Protein AF-A0A7Z0ITJ3-F1 (afdb_monomer)

Solvent-accessible surface area (backbone atoms only — not comparable to full-atom values): 5264 Å² total; per-residue (Å²): 134,63,84,61,57,64,54,51,38,53,51,54,37,49,62,56,53,76,74,54,72,94,61,54,54,63,60,52,50,53,49,33,54,52,44,29,58,49,31,50,48,47,26,50,49,34,42,31,28,44,68,56,72,48,92,84,62,76,71,79,39,48,71,67,57,30,50,52,30,50,48,47,27,50,52,33,47,46,36,31,47,57,54,65,76,39,62,81,74,52,60,77,85,127

Foldseek 3Di:
DDPVLLVVLVVLLVVVVVPPPPDALVRVLVVLVVQLVVLVVVLVVQVCLQVVVDPPDHNPHHVVSSVVSVVSNVSSVSSSCSSVVCVVVNDDDD

Secondary structure (DSSP, 8-state):
--THHHHHHHHHHHHHHTT-TT--HHHHHHHHHHHHHHHHHHHHHHHHHHHT--SSS-----HHHHHHHHHHHHHHHHHHHHHHT-GGGS----

Sequence (94 aa):
MTDATPALLAYLSRWLDESQGDRDAEAVLWGRVAKVSEEAGEAIATLIGATGQDPRPGNIHNYDDVIEEFLDVAITAMTAAERGLFPDKVGAPT

Radius of gyration: 16.44 Å; Cα contacts (8 Å, |Δi|>4): 71; chains: 1; bounding box: 43×38×39 Å

Mean predicted aligned error: 7.44 Å

Organism: NCBI:txid860243

pLDDT: mean 82.99, std 15.39, range [38.62, 98.12]

Structure (mmCIF, N/CA/C/O backbone):
data_AF-A0A7Z0ITJ3-F1
#
_entry.id   AF-A0A7Z0ITJ3-F1
#
loop_
_atom_site.group_PDB
_atom_site.id
_atom_site.type_symbol
_atom_site.label_atom_id
_atom_site.label_alt_id
_atom_site.label_comp_id
_atom_site.label_asym_id
_atom_site.label_entity_id
_atom_site.label_seq_id
_atom_site.pdbx_PDB_ins_code
_atom_site.Cartn_x
_atom_site.Cartn_y
_atom_site.Cartn_z
_atom_site.occupancy
_atom_site.B_iso_or_equiv
_atom_site.auth_seq_id
_atom_site.auth_comp_id
_atom_site.auth_asym_id
_atom_site.auth_atom_id
_atom_site.pdbx_PDB_model_num
ATOM 1 N N . MET A 1 1 ? 1.757 -22.231 -1.930 1.00 51.88 1 MET A N 1
ATOM 2 C CA . MET A 1 1 ? 1.339 -21.108 -2.792 1.00 51.88 1 MET A CA 1
ATOM 3 C C . MET A 1 1 ? 1.075 -21.684 -4.165 1.00 51.88 1 MET A C 1
ATOM 5 O O . MET A 1 1 ? 1.998 -22.205 -4.768 1.00 51.88 1 MET A O 1
ATOM 9 N N . THR A 1 2 ? -0.187 -21.741 -4.574 1.00 54.25 2 THR A N 1
ATOM 10 C CA . THR A 1 2 ? -0.612 -22.247 -5.889 1.00 54.25 2 THR A CA 1
ATOM 11 C C . THR A 1 2 ? -0.040 -21.390 -7.023 1.00 54.25 2 THR A C 1
ATOM 13 O O . THR A 1 2 ? 0.216 -20.206 -6.810 1.00 54.25 2 THR A O 1
ATOM 16 N N . ASP A 1 3 ? 0.064 -21.943 -8.234 1.00 61.94 3 ASP A N 1
ATOM 17 C CA . ASP A 1 3 ? 0.534 -21.250 -9.455 1.00 61.94 3 ASP A CA 1
ATOM 18 C C . ASP A 1 3 ? -0.210 -19.933 -9.778 1.00 61.94 3 ASP A C 1
ATOM 20 O O . ASP A 1 3 ? 0.261 -19.115 -10.565 1.00 61.94 3 ASP A O 1
ATOM 24 N N . ALA A 1 4 ? -1.357 -19.685 -9.138 1.00 63.56 4 ALA A N 1
ATOM 25 C CA . ALA A 1 4 ? -2.120 -18.444 -9.244 1.00 63.56 4 ALA A CA 1
ATOM 26 C C . ALA A 1 4 ? -1.432 -17.220 -8.602 1.00 63.56 4 ALA A C 1
ATOM 28 O O . ALA A 1 4 ? -1.644 -16.098 -9.060 1.00 63.56 4 ALA A O 1
ATOM 29 N N . THR A 1 5 ? -0.612 -17.401 -7.557 1.00 79.50 5 THR A N 1
ATOM 30 C CA . THR A 1 5 ? -0.020 -16.267 -6.823 1.00 79.50 5 THR A CA 1
ATOM 31 C C . THR A 1 5 ? 0.992 -15.486 -7.676 1.00 79.50 5 THR A C 1
ATOM 33 O O . THR A 1 5 ? 0.839 -14.272 -7.777 1.00 79.50 5 THR A O 1
ATOM 36 N N . PRO A 1 6 ? 1.962 -16.118 -8.368 1.00 81.44 6 PRO A N 1
ATOM 37 C CA . PRO A 1 6 ? 2.878 -15.391 -9.254 1.00 81.44 6 PRO A CA 1
ATOM 38 C C . PRO A 1 6 ? 2.177 -14.675 -10.419 1.00 81.44 6 PRO A C 1
ATOM 40 O O . PRO A 1 6 ? 2.552 -13.558 -10.768 1.00 81.44 6 PRO A O 1
ATOM 43 N N . ALA A 1 7 ? 1.138 -15.287 -11.001 1.00 84.62 7 ALA A N 1
ATOM 44 C CA . ALA A 1 7 ? 0.387 -14.695 -12.110 1.00 84.62 7 ALA A CA 1
ATOM 45 C C . ALA A 1 7 ? -0.377 -13.429 -11.687 1.00 84.62 7 ALA A C 1
ATOM 47 O O . ALA A 1 7 ? -0.363 -12.430 -12.407 1.00 84.62 7 ALA A O 1
ATOM 48 N N . LEU A 1 8 ? -0.997 -13.448 -10.503 1.00 87.19 8 LEU A N 1
ATOM 49 C CA . LEU A 1 8 ? -1.667 -12.279 -9.934 1.00 87.19 8 LEU A CA 1
ATOM 50 C C . LEU A 1 8 ? -0.676 -11.141 -9.651 1.00 87.19 8 LEU A C 1
ATOM 52 O O . LEU A 1 8 ? -0.947 -9.997 -10.006 1.00 87.19 8 LEU A O 1
ATOM 56 N N . LEU A 1 9 ? 0.484 -11.453 -9.066 1.00 86.88 9 LEU A N 1
ATOM 57 C CA . LEU A 1 9 ? 1.531 -10.463 -8.789 1.00 86.88 9 LEU A CA 1
ATOM 58 C C . LEU A 1 9 ? 2.028 -9.786 -10.068 1.00 86.88 9 LEU A C 1
ATOM 60 O O . LEU A 1 9 ? 2.126 -8.562 -10.118 1.00 86.88 9 LEU A O 1
ATOM 64 N N . ALA A 1 10 ? 2.290 -10.569 -11.117 1.00 86.31 10 ALA A N 1
ATOM 65 C CA . ALA A 1 10 ? 2.706 -10.040 -12.411 1.00 86.31 10 ALA A CA 1
ATOM 66 C C . ALA A 1 10 ? 1.618 -9.163 -13.051 1.00 86.31 10 ALA A C 1
ATOM 68 O O . ALA A 1 10 ? 1.925 -8.110 -13.608 1.00 86.31 10 ALA A O 1
ATOM 69 N N . TYR A 1 11 ? 0.348 -9.569 -12.948 1.00 90.12 11 TYR A N 1
ATOM 70 C CA . TYR A 1 11 ? -0.784 -8.782 -13.435 1.00 90.12 11 TYR A CA 1
ATOM 71 C C . TYR A 1 11 ? -0.891 -7.427 -12.721 1.00 90.12 11 TYR A C 1
ATOM 73 O O . TYR A 1 11 ? -0.922 -6.396 -13.392 1.00 90.12 11 TYR A O 1
ATOM 81 N N . LEU A 1 12 ? -0.892 -7.423 -11.384 1.00 89.56 12 LEU A N 1
ATOM 82 C CA . LEU A 1 12 ? -0.970 -6.200 -10.576 1.00 89.56 12 LEU A CA 1
ATOM 83 C C . LEU A 1 12 ? 0.234 -5.287 -10.817 1.00 89.56 12 LEU A C 1
ATOM 85 O O . LEU A 1 12 ? 0.073 -4.081 -10.980 1.00 89.56 12 LEU A O 1
ATOM 89 N N . SER A 1 13 ? 1.436 -5.864 -10.888 1.00 87.50 13 SER A N 1
ATOM 90 C CA . SER A 1 13 ? 2.664 -5.117 -11.155 1.00 87.50 13 SER A CA 1
ATOM 91 C C . SER A 1 13 ? 2.623 -4.425 -12.518 1.00 87.50 13 SER A C 1
ATOM 93 O O . SER A 1 13 ? 2.954 -3.246 -12.607 1.00 87.50 13 SER A O 1
ATOM 95 N N . ARG A 1 14 ? 2.142 -5.118 -13.561 1.00 88.06 14 ARG A N 1
ATOM 96 C CA . ARG A 1 14 ? 1.982 -4.540 -14.902 1.00 88.06 14 ARG A CA 1
ATOM 97 C C . ARG A 1 14 ? 0.937 -3.426 -14.927 1.00 88.06 14 ARG A C 1
ATOM 99 O O . ARG A 1 14 ? 1.194 -2.386 -15.516 1.00 88.06 14 ARG A O 1
ATOM 106 N N . TRP A 1 15 ? -0.214 -3.641 -14.292 1.00 89.62 15 TRP A N 1
ATOM 107 C CA . TRP A 1 15 ? -1.252 -2.614 -14.176 1.00 89.62 15 TRP A CA 1
ATOM 108 C C . TRP A 1 15 ? -0.715 -1.347 -13.492 1.00 89.62 15 TRP A C 1
ATOM 110 O O . TRP A 1 15 ? -0.980 -0.238 -13.947 1.00 89.62 15 TRP A O 1
ATOM 120 N N . LEU A 1 16 ? 0.107 -1.499 -12.450 1.00 87.19 16 LEU A N 1
ATOM 121 C CA . LEU A 1 16 ? 0.728 -0.363 -11.773 1.00 87.19 16 LEU A CA 1
ATOM 122 C C . LEU A 1 16 ? 1.752 0.356 -12.669 1.00 87.19 16 LEU A C 1
ATOM 124 O O . LEU A 1 16 ? 1.795 1.588 -12.673 1.00 87.19 16 LEU A O 1
ATOM 128 N N . ASP A 1 17 ? 2.545 -0.392 -13.443 1.00 85.81 17 ASP A N 1
ATOM 129 C CA . ASP A 1 17 ? 3.550 0.146 -14.373 1.00 85.81 17 ASP A CA 1
ATOM 130 C C . ASP A 1 17 ?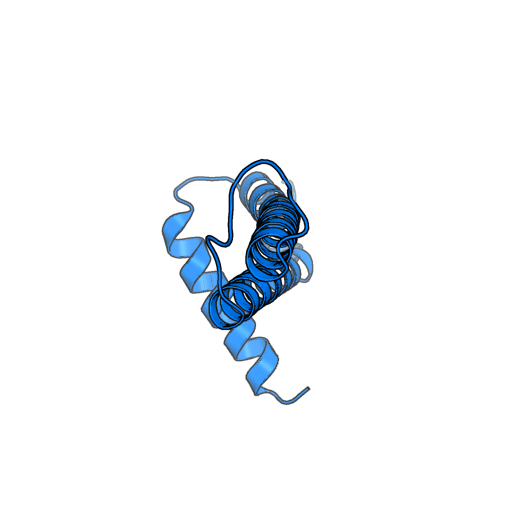 2.939 1.021 -15.482 1.00 85.81 17 ASP A C 1
ATOM 132 O O . ASP A 1 17 ? 3.564 1.999 -15.891 1.00 85.81 17 ASP A O 1
ATOM 136 N N . GLU A 1 18 ? 1.699 0.752 -15.911 1.00 86.75 18 GLU A N 1
ATOM 137 C CA . GLU A 1 18 ? 0.978 1.556 -16.920 1.00 86.75 18 GLU A CA 1
ATOM 138 C C . GLU A 1 18 ? 0.827 3.038 -16.512 1.00 86.75 18 GLU A C 1
ATOM 140 O O . GLU A 1 18 ? 0.691 3.909 -17.370 1.00 86.75 18 GLU A O 1
ATOM 145 N N . SER A 1 19 ? 0.905 3.340 -15.210 1.00 82.12 19 SER A N 1
ATOM 146 C CA . SER A 1 19 ? 0.779 4.695 -14.651 1.00 82.12 19 SER A CA 1
ATOM 147 C C . SER A 1 19 ? 2.112 5.401 -14.345 1.00 82.12 19 SER A C 1
ATOM 149 O O . SER A 1 19 ? 2.117 6.575 -13.964 1.00 82.12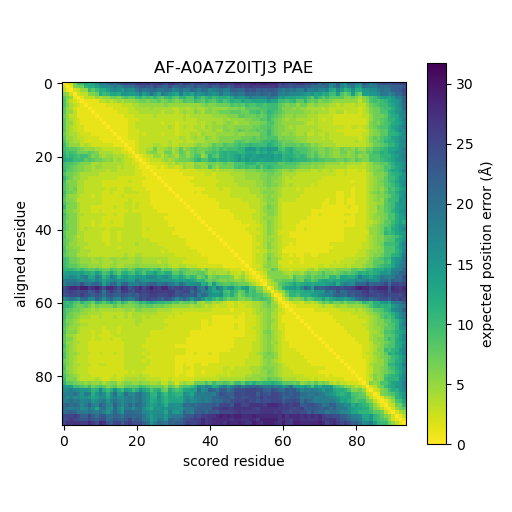 19 SER A O 1
ATOM 151 N N . GLN A 1 20 ? 3.259 4.726 -14.503 1.00 79.19 20 GLN A N 1
ATOM 152 C CA . GLN A 1 20 ? 4.552 5.220 -14.000 1.00 79.19 20 GLN A CA 1
ATOM 153 C C . GLN A 1 20 ? 5.270 6.213 -14.930 1.00 79.19 20 GLN A C 1
ATOM 155 O O . GLN A 1 20 ? 6.191 6.896 -14.475 1.00 79.19 20 GLN A O 1
ATOM 160 N N . GLY A 1 21 ? 4.838 6.364 -16.186 1.00 83.25 21 GLY A N 1
ATOM 161 C CA . GLY A 1 21 ? 5.476 7.263 -17.160 1.00 83.25 21 GLY A CA 1
ATOM 162 C C . GLY A 1 21 ? 6.948 6.913 -17.432 1.00 83.25 21 GLY A C 1
ATOM 163 O O . GLY A 1 21 ? 7.337 5.754 -17.325 1.00 83.25 21 GLY A O 1
ATOM 164 N N . ASP A 1 22 ? 7.775 7.919 -17.739 1.00 87.12 22 ASP A N 1
ATOM 165 C CA . ASP A 1 22 ? 9.195 7.748 -18.116 1.00 87.12 22 ASP A CA 1
ATOM 166 C C . ASP A 1 22 ? 10.162 7.653 -16.910 1.00 87.12 22 ASP A C 1
ATOM 168 O O . ASP A 1 22 ? 11.336 8.016 -17.008 1.00 87.12 22 ASP A O 1
ATOM 172 N N . ARG A 1 23 ? 9.684 7.215 -15.736 1.00 86.00 23 ARG A N 1
ATOM 173 C CA . ARG A 1 23 ? 10.533 7.060 -14.539 1.00 86.00 23 ARG A CA 1
ATOM 174 C C . ARG A 1 23 ? 11.534 5.919 -14.731 1.00 86.00 23 ARG A C 1
ATOM 176 O O . ARG A 1 23 ? 11.184 4.864 -15.257 1.00 86.00 23 ARG A O 1
ATOM 183 N N . ASP A 1 24 ? 12.764 6.109 -14.258 1.00 87.75 24 ASP A N 1
ATOM 184 C CA . ASP A 1 24 ? 13.759 5.039 -14.269 1.00 87.75 24 ASP A CA 1
ATOM 185 C C . ASP A 1 24 ? 13.407 3.911 -13.280 1.00 87.75 24 ASP A C 1
ATOM 187 O O . ASP A 1 24 ? 12.555 4.038 -12.393 1.00 87.75 24 ASP A O 1
ATOM 191 N N . ALA A 1 25 ? 14.065 2.764 -13.452 1.00 83.94 25 ALA A N 1
ATOM 192 C CA . ALA A 1 25 ? 13.760 1.563 -12.690 1.00 83.94 25 ALA A CA 1
ATOM 193 C C . ALA A 1 25 ? 14.043 1.691 -11.184 1.00 83.94 25 ALA A C 1
ATOM 195 O O . ALA A 1 25 ? 13.361 1.030 -10.394 1.00 83.94 25 ALA A O 1
ATOM 196 N N . GLU A 1 26 ? 15.023 2.510 -10.796 1.00 86.38 26 GLU A N 1
ATOM 197 C CA . GLU A 1 26 ? 15.369 2.768 -9.401 1.00 86.38 26 GLU A CA 1
ATOM 198 C C . GLU A 1 26 ? 14.303 3.655 -8.747 1.00 86.38 26 GLU A C 1
ATOM 200 O O . GLU A 1 26 ? 13.796 3.319 -7.676 1.00 86.38 26 GLU A O 1
ATOM 205 N N . ALA A 1 27 ? 13.875 4.724 -9.419 1.00 88.88 27 ALA A N 1
ATOM 206 C CA . ALA A 1 27 ? 12.800 5.599 -8.965 1.00 88.88 27 ALA A CA 1
ATOM 207 C C . ALA A 1 27 ? 11.478 4.835 -8.775 1.00 88.88 27 ALA A C 1
ATOM 209 O O . ALA A 1 27 ? 10.787 5.037 -7.775 1.00 88.88 27 ALA A O 1
ATOM 210 N N . VAL A 1 28 ? 11.141 3.916 -9.688 1.00 88.38 28 VAL A N 1
ATOM 211 C CA . VAL A 1 28 ? 9.958 3.046 -9.551 1.00 88.38 28 VAL A CA 1
ATOM 212 C C . VAL A 1 28 ? 10.080 2.118 -8.338 1.00 88.38 28 VAL A C 1
ATOM 214 O O . VAL A 1 28 ? 9.108 1.947 -7.602 1.00 88.38 28 VAL A O 1
ATOM 217 N N . LEU A 1 29 ? 11.258 1.528 -8.097 1.00 87.62 29 LEU A N 1
ATOM 218 C CA . LEU A 1 29 ? 11.485 0.666 -6.932 1.00 87.62 29 LEU A CA 1
ATOM 219 C C . LEU A 1 29 ? 11.314 1.445 -5.623 1.00 87.62 29 LEU A C 1
ATOM 221 O O . LEU A 1 29 ? 10.556 1.013 -4.754 1.00 87.62 29 LEU A O 1
ATOM 225 N N . TRP A 1 30 ? 11.969 2.601 -5.500 1.00 91.31 30 TRP A N 1
ATOM 226 C CA . TRP A 1 30 ? 11.837 3.463 -4.326 1.00 91.31 30 TRP A CA 1
ATOM 227 C C . TRP A 1 30 ? 10.398 3.928 -4.115 1.00 91.31 30 TRP A C 1
ATOM 229 O O . TRP A 1 30 ? 9.922 3.898 -2.984 1.00 91.31 30 TRP A O 1
ATOM 239 N N . GLY A 1 31 ? 9.684 4.285 -5.187 1.00 91.81 31 GLY A N 1
ATOM 240 C CA . GLY A 1 31 ? 8.270 4.653 -5.123 1.00 91.81 31 GLY A CA 1
ATOM 241 C C . GLY 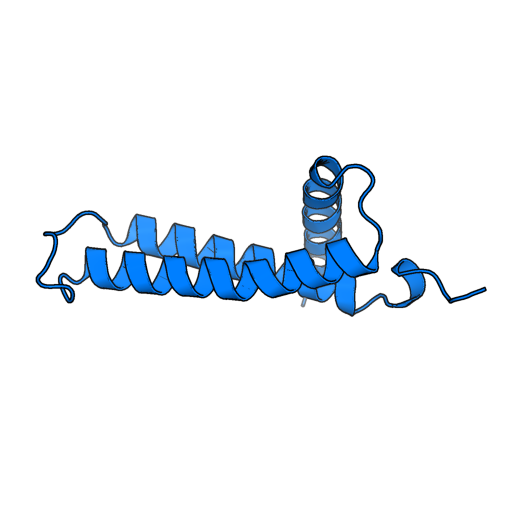A 1 31 ? 7.394 3.527 -4.573 1.00 91.81 31 GLY A C 1
ATOM 242 O O . GLY A 1 31 ? 6.596 3.758 -3.668 1.00 91.81 31 GLY A O 1
ATOM 243 N N . ARG A 1 32 ? 7.585 2.288 -5.046 1.00 91.44 32 ARG A N 1
ATOM 244 C CA . ARG A 1 32 ? 6.841 1.121 -4.541 1.00 91.44 32 ARG A CA 1
ATOM 245 C C . ARG A 1 32 ? 7.135 0.844 -3.068 1.00 91.44 32 ARG A C 1
ATOM 247 O O . ARG A 1 32 ? 6.210 0.589 -2.309 1.00 91.44 32 ARG A O 1
ATOM 254 N N . VAL A 1 33 ? 8.400 0.928 -2.651 1.00 92.75 33 VAL A N 1
ATOM 255 C CA . VAL A 1 33 ? 8.788 0.743 -1.241 1.00 92.75 33 VAL A CA 1
ATOM 256 C C . VAL A 1 33 ? 8.210 1.849 -0.357 1.00 92.75 33 VAL A C 1
ATOM 258 O O . VAL A 1 33 ? 7.695 1.557 0.720 1.00 92.75 33 VAL A O 1
ATOM 261 N N . ALA A 1 34 ? 8.256 3.103 -0.810 1.00 95.12 34 ALA A N 1
ATOM 262 C CA . ALA A 1 34 ? 7.684 4.230 -0.081 1.00 95.12 34 ALA A CA 1
ATOM 263 C C . ALA A 1 34 ? 6.171 4.062 0.114 1.00 95.12 34 ALA A C 1
ATOM 265 O O . ALA A 1 34 ? 5.682 4.249 1.228 1.00 95.12 34 ALA A O 1
ATOM 266 N N . LYS A 1 35 ? 5.454 3.618 -0.928 1.00 94.94 35 LYS A N 1
ATOM 267 C CA . LYS A 1 35 ? 4.000 3.437 -0.882 1.00 94.94 35 LYS A CA 1
ATOM 268 C C . LYS A 1 35 ? 3.567 2.391 0.152 1.00 94.94 35 LYS A C 1
ATOM 270 O O . LYS A 1 35 ? 2.582 2.610 0.834 1.00 94.94 35 LYS A O 1
ATOM 275 N N . VAL A 1 36 ? 4.350 1.329 0.386 1.00 96.12 36 VAL A N 1
ATOM 276 C CA . VAL A 1 36 ? 4.071 0.364 1.478 1.00 96.12 36 VAL A CA 1
ATOM 277 C C . VAL A 1 36 ? 3.984 1.055 2.843 1.00 96.12 36 VAL A C 1
ATOM 279 O O . VAL A 1 36 ? 3.117 0.732 3.651 1.00 96.12 36 VAL A O 1
ATOM 282 N N . SER A 1 37 ? 4.890 1.998 3.119 1.00 97.38 37 SER A N 1
ATOM 283 C CA . SER A 1 37 ? 4.862 2.747 4.378 1.00 97.38 37 SER A CA 1
ATOM 2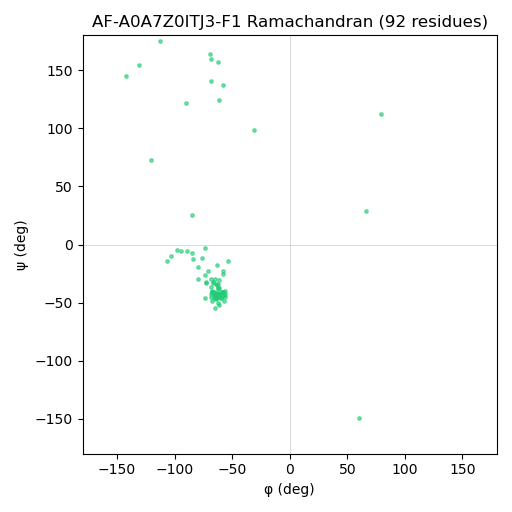84 C C . SER A 1 37 ? 3.716 3.754 4.434 1.00 97.38 37 SER A C 1
ATOM 286 O O . SER A 1 37 ? 3.236 4.039 5.528 1.00 97.38 37 SER A O 1
ATOM 288 N N . GLU A 1 38 ? 3.329 4.317 3.291 1.00 98.06 38 GLU A N 1
ATOM 289 C CA . GLU A 1 38 ? 2.201 5.241 3.164 1.00 98.06 38 GLU A CA 1
ATOM 290 C C . GLU A 1 38 ? 0.885 4.526 3.493 1.00 98.06 38 GLU A C 1
ATOM 292 O O . GLU A 1 38 ? 0.244 4.906 4.470 1.00 98.06 38 GLU A O 1
ATOM 297 N N . GLU A 1 39 ? 0.574 3.408 2.823 1.00 98.12 39 GLU A N 1
ATOM 298 C CA . GLU A 1 39 ? -0.669 2.655 3.080 1.00 98.12 39 GLU A CA 1
ATOM 299 C C . GLU A 1 39 ? -0.715 2.081 4.498 1.00 98.12 39 GLU A C 1
ATOM 301 O O . GLU A 1 39 ? -1.764 2.013 5.132 1.00 98.12 39 GLU A O 1
ATOM 306 N N . ALA A 1 40 ? 0.436 1.683 5.053 1.00 98.12 40 ALA A N 1
ATOM 307 C CA . ALA A 1 40 ? 0.481 1.237 6.442 1.00 98.12 40 ALA A CA 1
ATOM 308 C C . ALA A 1 40 ? 0.100 2.371 7.410 1.00 98.12 40 ALA A C 1
ATOM 310 O O . ALA A 1 40 ? -0.516 2.118 8.446 1.00 98.12 40 ALA A O 1
ATOM 311 N N . GLY A 1 41 ? 0.463 3.614 7.084 1.00 97.00 41 GLY A N 1
ATOM 312 C CA . GLY A 1 41 ? 0.044 4.801 7.821 1.00 97.00 41 GLY A CA 1
ATOM 313 C C . GLY A 1 41 ? -1.452 5.081 7.678 1.00 97.00 41 GLY A C 1
ATOM 314 O O . GLY A 1 41 ? -2.100 5.372 8.686 1.00 97.00 41 GLY A O 1
ATOM 315 N N . GLU A 1 42 ? -2.000 4.944 6.470 1.00 96.62 42 GLU A N 1
ATOM 316 C CA . GLU A 1 42 ? -3.431 5.120 6.178 1.00 96.62 42 GLU A CA 1
ATOM 317 C C . GLU A 1 42 ? -4.281 4.070 6.909 1.00 96.62 42 GLU A C 1
ATOM 319 O O . GLU A 1 42 ? -5.169 4.438 7.677 1.00 96.62 42 GLU A O 1
ATOM 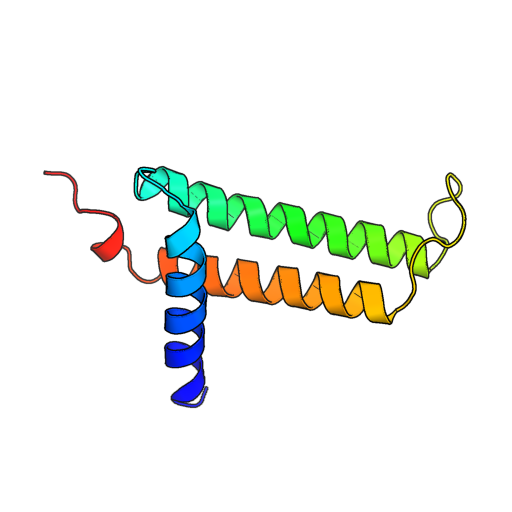324 N N . ALA A 1 43 ? -3.907 2.787 6.866 1.00 97.06 43 ALA A N 1
ATOM 325 C CA . ALA A 1 43 ? -4.571 1.727 7.633 1.00 97.06 43 ALA A CA 1
ATOM 326 C C . ALA A 1 43 ? -4.599 2.002 9.147 1.00 97.06 43 ALA A C 1
ATOM 328 O O . ALA A 1 43 ? -5.610 1.768 9.818 1.00 97.06 43 ALA A O 1
ATOM 329 N N . ILE A 1 44 ? -3.503 2.529 9.706 1.00 95.50 44 ILE A N 1
ATOM 330 C CA . ILE A 1 44 ? -3.448 2.933 11.118 1.00 95.50 44 ILE A CA 1
ATOM 331 C C . ILE A 1 44 ? -4.391 4.113 11.376 1.00 95.50 44 ILE A C 1
ATOM 333 O O . ILE A 1 44 ? -5.131 4.090 12.361 1.00 95.50 44 ILE A O 1
ATOM 337 N N . ALA A 1 45 ? -4.380 5.134 10.517 1.00 93.06 45 ALA A N 1
ATOM 338 C CA . ALA A 1 45 ? -5.231 6.312 10.653 1.00 93.06 45 ALA A CA 1
ATOM 339 C C . ALA A 1 45 ? -6.723 5.950 10.566 1.00 93.06 45 ALA A C 1
ATOM 341 O O . ALA A 1 45 ? -7.506 6.364 11.424 1.00 93.06 45 ALA A O 1
ATOM 342 N N . THR A 1 46 ? -7.101 5.109 9.607 1.00 93.75 46 THR A N 1
ATOM 343 C CA . THR A 1 46 ? -8.471 4.621 9.414 1.00 93.75 4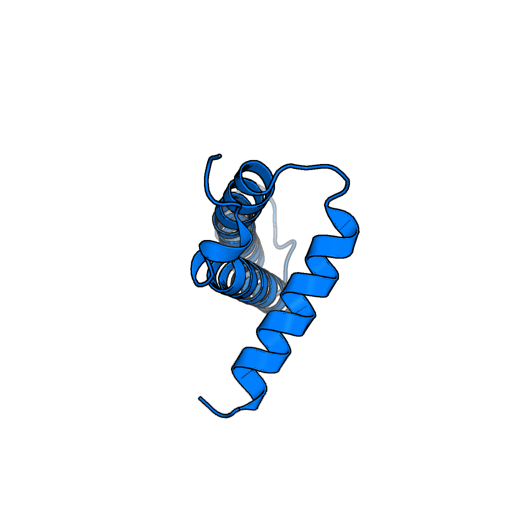6 THR A CA 1
ATOM 344 C C . THR A 1 46 ? -8.914 3.751 10.588 1.00 93.75 46 THR A C 1
ATOM 346 O O . THR A 1 46 ? -10.012 3.941 11.111 1.00 93.75 46 THR A O 1
ATOM 349 N N . LEU A 1 47 ? -8.045 2.878 11.116 1.00 93.56 47 LEU A N 1
ATOM 350 C CA . LEU A 1 47 ? -8.338 2.106 12.330 1.00 93.56 47 LEU A CA 1
ATOM 351 C C . LEU A 1 47 ? -8.539 3.010 13.553 1.00 93.56 47 LEU A C 1
ATOM 353 O O . LEU A 1 47 ? -9.472 2.799 14.330 1.00 93.56 47 LEU A O 1
ATOM 357 N N . ILE A 1 48 ? -7.692 4.026 13.731 1.00 91.94 48 ILE A N 1
ATOM 358 C CA . ILE A 1 48 ? -7.842 5.036 14.788 1.00 91.94 48 ILE A CA 1
ATOM 359 C C . ILE A 1 48 ? -9.187 5.761 14.644 1.00 91.94 48 ILE A C 1
ATOM 361 O O . ILE A 1 48 ? -9.897 5.930 15.639 1.00 91.94 48 ILE A O 1
ATOM 365 N N . GLY A 1 49 ? -9.554 6.135 13.416 1.00 90.06 49 GLY A N 1
ATOM 366 C CA . GLY A 1 49 ? -10.814 6.793 13.082 1.00 90.06 49 GLY A CA 1
ATOM 367 C C . GLY A 1 49 ? -12.049 5.912 13.280 1.00 90.06 49 GLY A C 1
ATOM 368 O O . GLY A 1 49 ? -13.083 6.431 13.683 1.00 90.06 49 GLY A O 1
ATOM 369 N N . ALA A 1 50 ? -11.947 4.599 13.055 1.00 90.81 50 ALA A N 1
ATOM 370 C CA . ALA A 1 50 ? -13.038 3.639 13.251 1.00 90.81 50 ALA A CA 1
ATOM 371 C C . ALA A 1 50 ? -13.231 3.236 14.723 1.00 90.81 50 ALA A C 1
ATOM 373 O O . ALA A 1 50 ? -14.341 2.913 15.152 1.00 90.81 50 ALA A O 1
ATOM 374 N N . THR A 1 51 ? -12.150 3.256 15.510 1.00 90.50 51 THR A N 1
ATOM 375 C CA . THR A 1 51 ? -12.146 2.883 16.938 1.00 90.50 51 THR A CA 1
ATOM 376 C C . THR A 1 51 ? -12.312 4.072 17.888 1.00 90.50 51 THR A C 1
ATOM 378 O O . THR A 1 51 ? -12.409 3.871 19.102 1.00 90.50 51 THR A O 1
ATOM 381 N N . GLY A 1 52 ? -12.332 5.301 17.363 1.00 86.75 52 GLY A N 1
ATOM 382 C CA . GLY A 1 52 ? -12.473 6.529 18.146 1.00 86.75 52 GLY A CA 1
ATOM 383 C C . GLY A 1 52 ? -11.286 6.821 19.071 1.00 86.75 52 GLY A C 1
ATOM 384 O O . GLY A 1 52 ? -11.473 7.417 20.130 1.00 86.75 52 GLY A O 1
ATOM 385 N N . GLN A 1 53 ? -10.077 6.371 18.716 1.00 82.00 53 GLN A N 1
ATOM 386 C CA . GLN A 1 53 ? -8.878 6.561 19.548 1.00 82.00 53 GLN A CA 1
ATOM 387 C C . GLN A 1 53 ? -8.268 7.969 19.419 1.00 82.00 53 GLN A C 1
ATOM 389 O O . GLN A 1 53 ? -7.525 8.382 20.310 1.00 82.00 53 GLN A O 1
ATOM 394 N N . ASP A 1 54 ? -8.571 8.723 18.351 1.00 73.94 54 ASP A N 1
ATOM 395 C CA . ASP A 1 54 ? -8.154 10.128 18.226 1.00 73.94 54 ASP A CA 1
ATOM 396 C C . ASP A 1 54 ? -9.223 11.065 18.815 1.00 73.94 54 ASP A C 1
ATOM 398 O O . ASP A 1 54 ? -10.364 11.072 18.352 1.00 73.94 54 ASP A O 1
ATOM 402 N N . PRO A 1 55 ? -8.878 11.902 19.809 1.00 70.88 55 PRO A N 1
ATOM 403 C CA . PRO A 1 55 ? -9.803 12.884 20.365 1.00 70.88 55 PRO A CA 1
ATOM 404 C C . PRO A 1 55 ? -10.071 14.106 19.461 1.00 70.88 55 PRO A C 1
ATOM 406 O O . PRO A 1 55 ? -10.835 14.981 19.873 1.00 70.88 55 PRO A O 1
ATOM 409 N N . ARG A 1 56 ? -9.426 14.244 18.288 1.00 72.12 56 ARG A N 1
ATOM 410 C CA . ARG A 1 56 ? -9.403 15.502 17.507 1.00 72.12 56 ARG A CA 1
ATOM 411 C C . ARG A 1 56 ? -10.260 15.530 16.226 1.00 72.12 56 ARG A C 1
ATOM 413 O O . ARG A 1 56 ? -10.515 16.637 15.751 1.00 72.12 56 ARG A O 1
ATOM 420 N N . PRO A 1 57 ? -10.755 14.404 15.682 1.00 61.59 57 PRO A N 1
ATOM 421 C CA . PRO A 1 57 ? -12.091 14.384 15.053 1.00 61.59 57 PRO A CA 1
ATOM 422 C C . PRO A 1 57 ? -12.883 13.079 15.312 1.00 61.59 57 PRO A C 1
ATOM 424 O O . PRO A 1 57 ? -12.319 11.995 15.383 1.00 61.59 57 PRO A O 1
ATOM 427 N N . GLY A 1 58 ? -14.214 13.185 15.447 1.00 60.22 58 GLY A N 1
ATOM 428 C CA . GLY A 1 58 ? -15.114 12.048 15.714 1.00 60.22 58 GLY A CA 1
ATOM 429 C C . GLY A 1 58 ? -15.252 11.057 14.549 1.00 60.22 58 GLY A C 1
ATOM 430 O O . GLY A 1 58 ? -14.977 11.425 13.414 1.00 60.22 58 GLY A O 1
ATOM 431 N N . ASN A 1 59 ? -15.702 9.827 14.858 1.00 59.25 59 ASN A N 1
ATOM 432 C CA . ASN A 1 59 ? -15.823 8.653 13.969 1.00 59.25 59 ASN A CA 1
ATOM 433 C C . ASN A 1 59 ? -16.105 9.007 12.494 1.00 59.25 59 ASN A C 1
ATOM 435 O O . ASN A 1 59 ? -17.250 9.253 12.113 1.00 59.25 59 ASN A O 1
ATOM 439 N N . ILE A 1 60 ? -15.048 9.018 11.682 1.00 76.00 60 ILE A N 1
ATOM 440 C CA . ILE A 1 60 ? -15.092 9.306 10.238 1.00 76.00 60 ILE A CA 1
ATOM 441 C C . ILE A 1 60 ? -14.975 8.039 9.388 1.00 76.00 60 ILE A C 1
ATOM 443 O O . ILE A 1 60 ? -15.241 8.103 8.193 1.00 76.00 60 ILE A O 1
ATOM 447 N N . HIS A 1 61 ? -14.654 6.901 10.011 1.00 83.81 61 HIS A N 1
ATOM 448 C CA . HIS A 1 61 ? -14.443 5.629 9.330 1.00 83.81 61 HIS A CA 1
ATOM 449 C C . HIS A 1 61 ? -15.214 4.487 9.990 1.00 83.81 61 HIS A C 1
ATOM 451 O O . HIS A 1 61 ? -15.537 4.527 11.181 1.00 83.81 61 HIS A O 1
ATOM 457 N N . ASN A 1 62 ? -15.518 3.464 9.203 1.00 89.81 62 ASN A N 1
ATOM 458 C CA . ASN A 1 62 ? -16.080 2.197 9.648 1.00 89.81 62 ASN A CA 1
ATOM 459 C C . ASN A 1 62 ? -15.056 1.057 9.437 1.00 89.81 62 ASN A C 1
ATOM 461 O O . ASN A 1 62 ? -13.959 1.271 8.931 1.00 89.81 62 ASN A O 1
ATOM 465 N N . TYR A 1 63 ? -15.382 -0.160 9.881 1.00 93.25 63 TYR A N 1
ATOM 466 C CA . TYR A 1 63 ? -14.463 -1.298 9.758 1.00 93.25 63 TYR A CA 1
ATOM 467 C C . TYR A 1 63 ? -14.290 -1.812 8.323 1.00 93.25 63 TYR A C 1
ATOM 469 O O . TYR A 1 63 ? -13.265 -2.433 8.056 1.00 93.25 63 TYR A O 1
ATOM 477 N N . ASP A 1 64 ? -15.238 -1.564 7.419 1.00 95.81 64 ASP A N 1
ATOM 478 C CA . ASP A 1 64 ? -15.076 -1.893 6.000 1.00 95.81 64 ASP A CA 1
ATOM 479 C C . ASP A 1 64 ? -13.981 -1.009 5.388 1.00 95.81 64 ASP A C 1
ATOM 481 O O . ASP A 1 64 ? -13.093 -1.541 4.727 1.00 95.81 64 ASP A O 1
ATOM 485 N N . ASP A 1 65 ? -13.937 0.283 5.738 1.00 95.00 65 ASP A N 1
ATOM 486 C CA . ASP A 1 65 ? -12.851 1.188 5.328 1.00 95.00 65 ASP A CA 1
ATOM 487 C C . ASP A 1 65 ? -11.483 0.654 5.804 1.00 95.00 65 ASP A C 1
ATOM 489 O O . ASP A 1 65 ? -10.510 0.644 5.063 1.00 95.00 65 ASP A O 1
ATOM 493 N N . VAL A 1 66 ? -11.400 0.122 7.032 1.00 95.12 66 VAL A N 1
ATOM 494 C CA . VAL A 1 66 ? -10.156 -0.483 7.554 1.00 95.12 66 VAL A CA 1
ATOM 495 C C . VAL A 1 66 ? -9.722 -1.697 6.724 1.00 95.12 66 VAL A C 1
ATOM 497 O O . VAL A 1 66 ? -8.526 -1.928 6.540 1.00 95.12 66 VAL A O 1
ATOM 500 N N . ILE A 1 67 ? -10.674 -2.508 6.255 1.00 97.19 67 ILE A N 1
ATOM 501 C CA . ILE A 1 67 ? -10.367 -3.655 5.397 1.00 97.19 67 ILE A CA 1
ATOM 502 C C . ILE A 1 67 ? -9.846 -3.183 4.040 1.00 97.19 67 ILE A C 1
ATOM 504 O O . ILE A 1 67 ? -8.887 -3.778 3.553 1.00 97.19 67 ILE A O 1
ATOM 508 N N . GLU A 1 68 ? -10.427 -2.133 3.460 1.00 97.25 68 GLU A N 1
ATOM 509 C CA . GLU A 1 68 ? -9.945 -1.536 2.208 1.00 97.25 68 GLU A CA 1
ATOM 510 C C . GLU A 1 68 ? -8.480 -1.092 2.339 1.00 97.25 68 GLU A C 1
ATOM 512 O O . GLU A 1 68 ? -7.636 -1.553 1.572 1.00 97.25 68 GLU A O 1
ATOM 517 N N . GLU A 1 69 ? -8.133 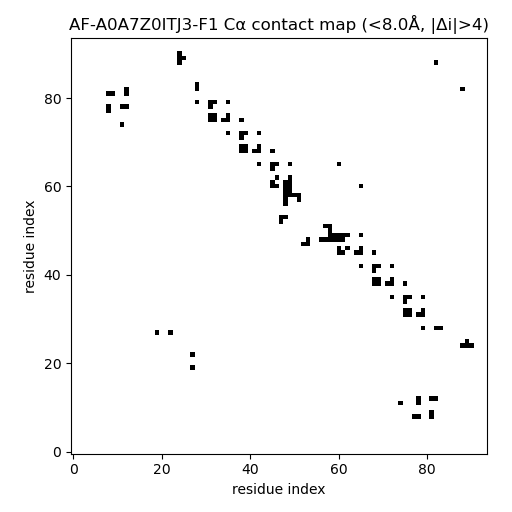-0.374 3.408 1.00 97.81 69 GLU A N 1
ATOM 518 C CA . GLU A 1 69 ? -6.750 0.059 3.656 1.00 97.81 69 GLU A CA 1
ATOM 519 C C . GLU A 1 69 ? -5.772 -1.114 3.847 1.00 97.81 69 GLU A C 1
ATOM 521 O O . GLU A 1 69 ? -4.630 -1.101 3.382 1.00 97.81 69 GLU A O 1
ATOM 526 N N . PHE A 1 70 ? -6.200 -2.194 4.510 1.00 98.00 70 PHE A N 1
ATOM 527 C CA . PHE A 1 70 ? -5.366 -3.396 4.616 1.00 98.00 70 PHE A CA 1
ATOM 528 C C . PHE A 1 70 ? -5.151 -4.085 3.264 1.00 98.00 70 PHE A C 1
ATOM 530 O O . PHE A 1 70 ? -4.097 -4.700 3.054 1.00 98.00 70 PHE A O 1
ATOM 537 N N . LEU A 1 71 ? -6.125 -4.016 2.355 1.00 96.94 71 LEU A N 1
ATOM 538 C CA . LEU A 1 71 ? -5.965 -4.519 0.993 1.00 96.94 71 LEU A CA 1
ATOM 539 C C . LEU A 1 71 ? -4.973 -3.656 0.208 1.00 96.94 71 LEU A C 1
ATOM 541 O O . LEU A 1 71 ? -4.152 -4.224 -0.517 1.00 96.94 71 LEU A O 1
ATOM 545 N N . ASP A 1 72 ? -4.958 -2.341 0.417 1.00 96.25 72 ASP A N 1
ATOM 546 C CA . ASP A 1 72 ? -3.976 -1.441 -0.194 1.00 96.25 72 ASP A CA 1
ATOM 547 C C . ASP A 1 72 ? -2.554 -1.718 0.311 1.00 96.25 72 ASP A C 1
ATOM 549 O O . ASP A 1 72 ? -1.626 -1.888 -0.493 1.00 96.25 72 ASP A O 1
ATOM 553 N N . VAL A 1 73 ? -2.371 -1.942 1.618 1.00 97.56 73 VAL A N 1
ATOM 554 C CA . VAL A 1 73 ? -1.095 -2.433 2.178 1.00 97.56 73 VAL A CA 1
ATOM 555 C C . VAL A 1 73 ? -0.674 -3.752 1.524 1.00 97.56 73 VAL A C 1
ATOM 557 O O . VAL A 1 73 ? 0.490 -3.935 1.153 1.00 97.56 73 VAL A O 1
ATOM 560 N N . ALA A 1 74 ? -1.604 -4.696 1.365 1.00 94.75 74 ALA A N 1
ATOM 561 C CA . ALA A 1 74 ? -1.297 -5.988 0.764 1.00 94.75 74 ALA A CA 1
ATOM 562 C C . ALA A 1 74 ? -0.867 -5.840 -0.704 1.00 94.75 74 ALA A C 1
ATOM 564 O O . ALA A 1 74 ? 0.137 -6.431 -1.108 1.00 94.75 74 ALA A O 1
ATOM 565 N N . ILE A 1 75 ? -1.585 -5.045 -1.501 1.00 92.50 75 ILE A N 1
ATOM 566 C CA . ILE A 1 75 ? -1.292 -4.810 -2.922 1.00 92.50 75 ILE A CA 1
ATOM 567 C C . ILE A 1 75 ? 0.051 -4.091 -3.094 1.00 92.50 75 ILE A C 1
ATOM 569 O O . ILE A 1 75 ? 0.863 -4.496 -3.935 1.00 92.50 75 ILE A O 1
ATOM 573 N N . THR A 1 76 ? 0.337 -3.071 -2.289 1.00 93.50 76 THR A N 1
ATOM 574 C CA . THR A 1 76 ? 1.604 -2.329 -2.363 1.00 93.50 76 THR A CA 1
ATOM 575 C C . THR A 1 76 ? 2.794 -3.190 -1.943 1.00 93.50 76 THR A C 1
ATOM 577 O O . THR A 1 76 ? 3.810 -3.209 -2.640 1.00 93.50 76 THR A O 1
ATOM 580 N N . ALA A 1 77 ? 2.661 -4.009 -0.895 1.00 93.38 77 ALA A N 1
ATOM 581 C CA . ALA A 1 77 ? 3.713 -4.943 -0.485 1.00 93.38 77 ALA A CA 1
ATOM 582 C C . ALA A 1 77 ? 3.963 -6.030 -1.544 1.00 93.38 77 ALA A C 1
ATOM 584 O O . ALA A 1 77 ? 5.108 -6.364 -1.858 1.00 93.38 77 ALA A O 1
ATOM 585 N N . MET A 1 78 ? 2.891 -6.558 -2.137 1.00 91.31 78 MET A N 1
ATOM 586 C CA . MET A 1 78 ? 2.946 -7.557 -3.203 1.00 91.31 78 MET A CA 1
ATOM 587 C C . MET A 1 78 ? 3.637 -7.031 -4.468 1.00 91.31 78 MET A C 1
ATOM 589 O O . MET A 1 78 ? 4.496 -7.708 -5.038 1.00 91.31 78 MET A O 1
ATOM 593 N N . THR A 1 79 ? 3.295 -5.820 -4.908 1.00 89.31 79 THR A N 1
ATOM 594 C CA . THR A 1 79 ? 3.898 -5.205 -6.099 1.00 89.31 79 THR A CA 1
ATOM 595 C C . THR A 1 79 ? 5.342 -4.761 -5.846 1.00 89.31 79 THR A C 1
ATOM 597 O O . THR A 1 79 ? 6.180 -4.884 -6.743 1.00 89.31 79 THR A O 1
ATOM 600 N N . ALA A 1 80 ? 5.687 -4.319 -4.633 1.00 89.44 80 ALA A N 1
ATOM 601 C CA . ALA A 1 80 ? 7.075 -4.073 -4.243 1.00 89.44 80 ALA A CA 1
ATOM 602 C C . ALA A 1 80 ? 7.910 -5.367 -4.265 1.00 89.44 80 ALA A C 1
ATOM 604 O O . ALA A 1 80 ? 9.011 -5.378 -4.819 1.00 89.44 80 ALA A O 1
ATOM 605 N N . ALA A 1 81 ? 7.369 -6.472 -3.738 1.00 88.06 81 ALA A N 1
ATOM 606 C CA . ALA A 1 81 ? 8.035 -7.772 -3.744 1.00 88.06 81 ALA A CA 1
ATOM 607 C C . ALA A 1 81 ? 8.264 -8.301 -5.167 1.00 88.06 81 ALA A C 1
ATOM 609 O O . ALA A 1 81 ? 9.371 -8.735 -5.470 1.00 88.06 81 ALA A O 1
ATOM 610 N N . GLU A 1 82 ? 7.268 -8.226 -6.059 1.00 86.12 82 GLU A N 1
ATOM 611 C CA . GLU A 1 82 ? 7.444 -8.627 -7.464 1.00 86.12 82 GLU A CA 1
ATOM 612 C C . GLU A 1 82 ? 8.580 -7.839 -8.124 1.00 86.12 82 GLU A C 1
ATOM 614 O O . GLU A 1 82 ? 9.434 -8.436 -8.770 1.00 86.12 82 GLU A O 1
ATOM 619 N N . ARG A 1 83 ? 8.667 -6.525 -7.892 1.00 79.75 83 ARG A N 1
ATOM 620 C CA . ARG A 1 83 ? 9.733 -5.699 -8.473 1.00 79.75 83 ARG A CA 1
ATOM 621 C C . ARG A 1 83 ? 11.113 -6.021 -7.889 1.00 79.75 83 ARG A C 1
ATOM 623 O O . ARG A 1 83 ? 12.075 -6.133 -8.643 1.00 79.75 83 ARG A O 1
ATOM 630 N N . GLY A 1 84 ? 11.213 -6.159 -6.565 1.00 69.50 84 GLY A N 1
ATOM 631 C CA . GLY A 1 84 ? 12.475 -6.398 -5.854 1.00 69.50 84 GLY A CA 1
ATOM 632 C C . GL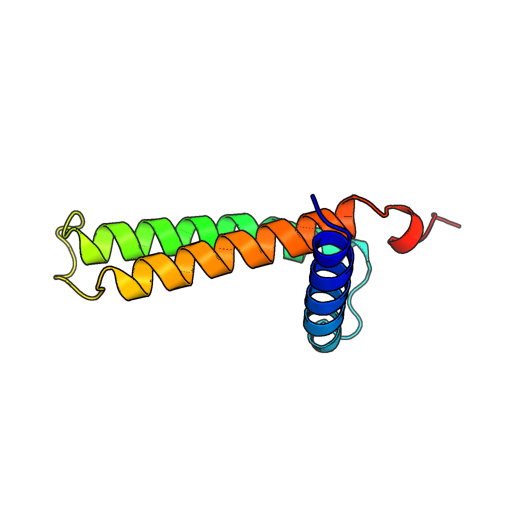Y A 1 84 ? 13.030 -7.819 -6.009 1.00 69.50 84 GLY A C 1
ATOM 633 O O . GLY A 1 84 ? 14.242 -8.011 -5.944 1.00 69.50 84 GLY A O 1
ATOM 634 N N . LEU A 1 85 ? 12.172 -8.813 -6.255 1.00 59.31 85 LEU A N 1
ATOM 635 C CA . LEU A 1 85 ? 12.578 -10.204 -6.495 1.00 59.31 85 LEU A CA 1
ATOM 636 C C . LEU A 1 85 ? 13.162 -10.436 -7.899 1.00 59.31 85 LEU A C 1
ATOM 638 O O . LEU A 1 85 ? 13.764 -11.484 -8.129 1.00 59.31 85 LEU A O 1
ATOM 642 N N . PHE A 1 86 ? 13.038 -9.474 -8.819 1.00 57.09 86 PHE A N 1
ATOM 643 C CA . PHE A 1 86 ? 13.615 -9.545 -10.165 1.00 57.09 86 PHE A CA 1
ATOM 644 C C . PHE A 1 86 ? 14.596 -8.384 -10.412 1.00 57.09 86 PHE A C 1
ATOM 646 O O . PHE A 1 86 ? 14.285 -7.473 -11.184 1.00 57.09 86 PHE A O 1
ATOM 653 N N . PRO A 1 87 ? 15.795 -8.405 -9.795 1.00 51.75 87 PRO A N 1
ATOM 654 C CA . PRO A 1 87 ? 16.819 -7.375 -10.001 1.00 51.75 87 PRO A CA 1
ATOM 655 C C . PRO A 1 87 ? 17.240 -7.238 -11.474 1.00 51.75 87 PRO A C 1
ATOM 657 O O . PRO A 1 87 ? 17.591 -6.146 -11.913 1.00 51.75 87 PRO A O 1
ATOM 660 N N . ASP A 1 88 ? 17.093 -8.295 -12.277 1.00 56.00 88 ASP A N 1
ATOM 661 C CA . ASP A 1 88 ? 17.363 -8.283 -13.721 1.00 56.00 88 ASP A CA 1
ATOM 662 C C . ASP A 1 88 ? 16.441 -7.323 -14.506 1.00 56.00 88 ASP A C 1
ATOM 664 O O . ASP A 1 88 ? 16.764 -6.924 -15.625 1.00 56.00 88 ASP A O 1
ATOM 668 N N . LYS A 1 89 ? 15.304 -6.904 -13.925 1.00 51.31 89 LYS A N 1
ATOM 669 C CA . LYS A 1 89 ? 14.396 -5.893 -14.501 1.00 51.31 89 LYS A CA 1
ATOM 670 C C . LYS A 1 89 ? 14.803 -4.448 -14.185 1.00 51.31 8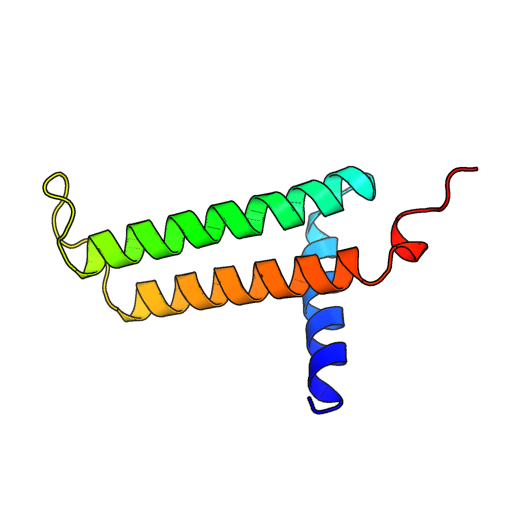9 LYS A C 1
ATOM 672 O O . LYS A 1 89 ? 14.178 -3.524 -14.705 1.00 51.31 89 LYS A O 1
ATOM 677 N N . VAL A 1 90 ? 15.807 -4.241 -13.330 1.00 53.44 90 VAL A N 1
ATOM 678 C CA . VAL A 1 90 ? 16.277 -2.904 -12.920 1.00 53.44 90 VAL A CA 1
ATOM 679 C C . VAL A 1 90 ? 17.362 -2.361 -13.860 1.00 53.44 90 VAL A C 1
ATOM 681 O O . VAL A 1 90 ? 17.701 -1.187 -13.801 1.00 53.44 90 VAL A O 1
ATOM 684 N N . GLY A 1 91 ? 17.811 -3.166 -14.827 1.00 48.47 91 GLY A N 1
ATOM 685 C CA . GLY A 1 91 ? 18.893 -2.792 -15.728 1.00 48.47 91 GLY A CA 1
ATOM 686 C C . GLY A 1 91 ? 20.229 -2.984 -15.023 1.00 48.47 91 GLY A C 1
ATOM 687 O O . GLY A 1 91 ? 20.563 -2.289 -14.067 1.00 48.47 91 GLY A O 1
ATOM 688 N N . ALA A 1 92 ? 21.003 -3.959 -15.494 1.00 38.62 92 ALA A N 1
ATOM 689 C CA . ALA A 1 92 ? 22.408 -4.032 -15.137 1.00 38.62 92 ALA A CA 1
ATOM 690 C C . ALA A 1 92 ? 23.091 -2.716 -15.562 1.00 38.62 92 ALA A C 1
ATOM 692 O O . ALA A 1 92 ? 22.818 -2.239 -16.669 1.00 38.62 92 ALA A O 1
ATOM 693 N N . PRO A 1 93 ? 23.966 -2.128 -14.729 1.00 39.97 93 PRO A N 1
ATOM 694 C CA . PRO A 1 93 ? 24.770 -0.998 -15.165 1.00 39.97 93 PRO A CA 1
ATOM 695 C C . PRO A 1 93 ? 25.653 -1.455 -16.334 1.00 39.97 93 PRO A C 1
ATOM 697 O O . PRO A 1 93 ? 26.376 -2.446 -16.217 1.00 39.97 93 PRO A O 1
ATOM 700 N N . THR A 1 94 ? 25.550 -0.760 -17.467 1.00 43.28 94 THR A N 1
ATOM 701 C CA . THR A 1 94 ? 26.560 -0.794 -18.537 1.00 43.28 94 THR A CA 1
ATOM 702 C C . THR A 1 94 ? 27.830 -0.095 -18.094 1.00 43.28 94 THR A C 1
ATOM 704 O O . THR A 1 94 ? 27.687 0.989 -17.480 1.00 43.28 94 THR A O 1
#

InterPro domains:
  IPR044548 Uncharacterized protein AF_0060, NTP Pyrophosphohydrolase MazG-like domain [cd11533] (8-83)

Nearest PDB structures (foldseek):
  6ly5-assembly1_h  TM=5.713E-01  e=6.125E+00  Chaetoceros neogracilis